Protein AF-A0AAT9LFN8-F1 (afdb_monomer_lite)

pLDDT: mean 89.81, std 8.01, range [64.81, 98.12]

Radius of gyration: 14.8 Å; chains: 1; bounding box: 34×33×37 Å

Sequence (156 aa):
MIEPDPRFRADFDRLVADEGLDDVAGFRRPIESVDEVPLYSRLGQVLFLGRLANRERAAQLITAGAWQLGRLRTGLADLGPDFRCLLVLLDGERLDEDGLVTPAIWYTHRWRELSPRLRLGPARSDLARFAAEVLGPDALVEEAVTDGIGRVYIDV

Secondary structure (DSSP, 8-state):
-----GGGHHHHHHHHHHTTTT-HHHHTS--SS-EEEES-SSGGGGGGGTTS-HHHHHHHHHHHHHHHHHHHHHHTTTS-TT-EEEEEEESGGGTTTTPPPEEEEEEES-HHHHGGG---B---SHHHHHHHHHH-TT-EEEEEEETTEEEEEEE-

Foldseek 3Di:
DQAADPVCRVLLVVLCVVQVLVVLVVLPDADPWKDKRWSHDDPVSLCVCVVDDLLVSQLNRLSSLVVSLVVSCVSCVPLPDQKDWWWKWWQCLPSPPSTHITIIIMIHSRCVVCVVVFDFDQDDDPSSVSSCVSVDVPKTWTWDQDPNTIMITIDD

Structure (mmCIF, N/CA/C/O backbone):
data_AF-A0AAT9LFN8-F1
#
_entry.id   AF-A0AAT9LFN8-F1
#
loop_
_atom_site.group_PDB
_atom_site.id
_atom_site.type_symbol
_atom_site.label_atom_id
_atom_site.label_alt_id
_atom_site.label_comp_id
_atom_site.label_asym_id
_atom_site.label_entity_id
_atom_site.label_seq_id
_atom_site.pdbx_PDB_ins_code
_atom_site.Cartn_x
_atom_site.Cartn_y
_atom_site.Cartn_z
_atom_site.occupancy
_atom_site.B_iso_or_equiv
_atom_site.auth_seq_id
_atom_site.auth_comp_id
_atom_site.auth_asym_id
_atom_site.auth_atom_id
_atom_site.pdbx_PDB_model_num
ATOM 1 N N . MET A 1 1 ? 11.691 -2.400 8.523 1.00 68.50 1 MET A N 1
ATOM 2 C CA . MET A 1 1 ? 10.523 -2.787 7.708 1.00 68.50 1 MET A CA 1
ATOM 3 C C . MET A 1 1 ? 9.347 -2.884 8.656 1.00 68.50 1 MET A C 1
ATOM 5 O O . MET A 1 1 ? 9.491 -3.533 9.683 1.00 68.50 1 MET A O 1
ATOM 9 N N . ILE A 1 2 ? 8.260 -2.167 8.381 1.00 82.94 2 ILE A N 1
ATOM 10 C CA . ILE A 1 2 ? 7.043 -2.243 9.195 1.00 82.94 2 ILE A CA 1
ATOM 11 C C . ILE A 1 2 ? 6.321 -3.533 8.809 1.00 82.94 2 ILE A C 1
ATOM 13 O O . ILE A 1 2 ? 6.243 -3.854 7.624 1.00 82.94 2 ILE A O 1
ATOM 17 N N . GLU A 1 3 ? 5.844 -4.285 9.797 1.00 90.25 3 GLU A N 1
ATOM 18 C CA . GLU A 1 3 ? 5.102 -5.527 9.584 1.00 90.25 3 GLU A CA 1
ATOM 19 C C . GLU A 1 3 ? 3.684 -5.415 10.155 1.00 90.25 3 GLU A C 1
ATOM 21 O O . GLU A 1 3 ? 3.492 -4.721 11.159 1.00 90.25 3 GLU A O 1
ATOM 26 N N . PRO A 1 4 ? 2.694 -6.106 9.556 1.00 91.50 4 PRO A N 1
ATOM 27 C CA . PRO A 1 4 ? 1.357 -6.215 10.130 1.00 91.50 4 PRO A CA 1
ATOM 28 C C . PRO A 1 4 ? 1.386 -6.844 11.518 1.00 91.50 4 PRO A C 1
ATOM 30 O O . PRO A 1 4 ? 2.277 -7.639 11.832 1.00 91.50 4 PRO A O 1
ATOM 33 N N . ASP A 1 5 ? 0.363 -6.556 12.322 1.00 95.19 5 ASP A N 1
ATOM 34 C CA . ASP A 1 5 ? 0.187 -7.236 13.600 1.00 95.19 5 ASP A CA 1
ATOM 35 C C . ASP A 1 5 ? 0.157 -8.766 13.386 1.00 95.19 5 ASP A C 1
ATOM 37 O O . ASP A 1 5 ? -0.627 -9.254 12.558 1.00 95.19 5 ASP A O 1
ATOM 41 N N . PRO A 1 6 ? 0.969 -9.549 14.127 1.00 96.44 6 PRO A N 1
ATOM 42 C CA . PRO A 1 6 ? 1.034 -11.000 13.974 1.00 96.44 6 PRO A CA 1
ATOM 43 C C . PRO A 1 6 ? -0.324 -11.704 14.067 1.00 96.44 6 PRO A C 1
ATOM 45 O O . PRO A 1 6 ? -0.509 -12.750 13.447 1.00 96.44 6 PRO A O 1
ATOM 48 N N . ARG A 1 7 ? -1.290 -11.125 14.796 1.00 97.12 7 ARG A N 1
ATOM 49 C CA . ARG A 1 7 ? -2.660 -11.650 14.927 1.00 97.12 7 ARG A CA 1
ATOM 50 C C . ARG A 1 7 ? -3.398 -11.745 13.593 1.00 97.12 7 ARG A C 1
ATOM 52 O O . ARG A 1 7 ? -4.272 -12.594 13.463 1.00 97.12 7 ARG A O 1
ATOM 59 N N . PHE A 1 8 ? -3.058 -10.890 12.631 1.00 97.31 8 PHE A N 1
ATOM 60 C CA . PHE A 1 8 ? -3.737 -10.782 11.336 1.00 97.31 8 PHE A CA 1
ATOM 61 C C . PHE A 1 8 ? -2.875 -11.250 10.163 1.00 97.31 8 PHE A C 1
ATOM 63 O O . PHE A 1 8 ? -3.322 -11.229 9.018 1.00 97.31 8 PHE A O 1
ATOM 70 N N . ARG A 1 9 ? -1.633 -11.675 10.420 1.00 95.81 9 ARG A N 1
ATOM 71 C CA . ARG A 1 9 ? -0.651 -11.988 9.375 1.00 95.81 9 ARG A CA 1
ATOM 72 C C . ARG A 1 9 ? -1.162 -13.015 8.364 1.00 95.81 9 ARG A C 1
ATOM 74 O O . ARG A 1 9 ? -1.060 -12.778 7.169 1.00 95.81 9 ARG A O 1
ATOM 81 N N . ALA A 1 10 ? -1.761 -14.105 8.838 1.00 97.25 10 ALA A N 1
ATOM 82 C CA . ALA A 1 10 ? -2.288 -15.155 7.966 1.00 97.25 10 ALA A CA 1
ATOM 83 C C . ALA A 1 10 ? -3.457 -14.678 7.085 1.00 97.25 10 ALA A C 1
ATOM 85 O O . ALA A 1 10 ? -3.623 -15.159 5.966 1.00 97.25 10 ALA A O 1
ATOM 86 N N . ASP A 1 11 ? -4.273 -13.744 7.578 1.00 98.12 11 ASP A N 1
ATOM 87 C CA . ASP A 1 11 ? -5.357 -13.155 6.795 1.00 98.12 11 ASP A CA 1
ATOM 88 C C . ASP A 1 11 ? -4.816 -12.172 5.750 1.00 98.12 11 ASP A C 1
ATOM 90 O O . ASP A 1 11 ? -5.269 -12.194 4.609 1.00 98.12 11 ASP A O 1
ATOM 94 N N . PHE A 1 12 ? -3.790 -11.384 6.088 1.00 97.75 12 PHE A N 1
ATOM 95 C CA . PHE A 1 12 ? -3.097 -10.527 5.122 1.00 97.75 12 PHE A CA 1
ATOM 96 C C . PHE A 1 12 ? -2.353 -11.316 4.044 1.00 97.75 12 PHE A C 1
ATOM 98 O O . PHE A 1 12 ? -2.422 -10.947 2.876 1.00 97.75 12 PHE A O 1
ATOM 105 N N . ASP A 1 13 ? -1.687 -12.414 4.400 1.00 97.06 13 ASP A N 1
ATOM 106 C CA . ASP A 1 13 ? -1.045 -13.286 3.413 1.00 97.06 13 ASP A CA 1
ATOM 107 C C . ASP A 1 13 ? -2.083 -13.872 2.437 1.00 97.06 13 ASP A C 1
ATOM 109 O O . ASP A 1 13 ? -1.813 -13.982 1.242 1.00 97.06 13 ASP A O 1
ATOM 113 N N . ARG A 1 14 ? -3.300 -14.172 2.916 1.00 97.38 14 ARG A N 1
ATOM 114 C CA . ARG A 1 14 ? -4.416 -14.596 2.058 1.00 97.38 14 ARG A CA 1
ATOM 115 C C . ARG A 1 14 ? -4.891 -13.479 1.132 1.00 97.38 14 ARG A C 1
ATOM 117 O O . ARG A 1 14 ? -5.070 -13.739 -0.048 1.00 97.38 14 ARG A O 1
ATOM 124 N N . LEU A 1 15 ? -5.052 -12.254 1.642 1.00 96.06 15 LEU A N 1
ATOM 125 C CA . LEU A 1 15 ? -5.406 -11.086 0.821 1.00 96.06 15 LEU A CA 1
ATOM 126 C C . LEU A 1 15 ? -4.414 -10.881 -0.324 1.00 96.06 15 LEU A C 1
ATOM 128 O O . LEU A 1 15 ? -4.810 -10.718 -1.473 1.00 96.06 15 LEU A O 1
ATOM 132 N N . VAL A 1 16 ? -3.121 -10.931 0.004 1.00 96.94 16 VAL A N 1
ATOM 133 C CA . VAL A 1 16 ? -2.038 -10.773 -0.966 1.00 96.94 16 VAL A CA 1
ATOM 134 C C . VAL A 1 16 ? -2.127 -11.836 -2.063 1.00 96.94 16 VAL A C 1
ATOM 136 O O . VAL A 1 16 ? -2.018 -11.487 -3.234 1.00 96.94 16 VAL A O 1
ATOM 139 N N . ALA A 1 17 ? -2.358 -13.098 -1.701 1.00 97.19 17 ALA A N 1
ATOM 140 C CA . ALA A 1 17 ? -2.501 -14.180 -2.672 1.00 97.19 17 ALA A CA 1
ATOM 141 C C . ALA A 1 17 ? -3.781 -14.052 -3.521 1.00 97.19 17 ALA A C 1
ATOM 143 O O . ALA A 1 17 ? -3.741 -14.246 -4.735 1.00 97.19 17 ALA A O 1
ATOM 144 N N . ASP A 1 18 ? -4.914 -13.702 -2.902 1.00 96.94 18 ASP A N 1
ATOM 145 C CA . ASP A 1 18 ? -6.213 -13.588 -3.577 1.00 96.94 18 ASP A CA 1
ATOM 146 C C . ASP A 1 18 ? -6.224 -12.474 -4.640 1.00 96.94 18 ASP A C 1
ATOM 148 O O . ASP A 1 18 ? -6.841 -12.636 -5.693 1.00 96.94 18 ASP A O 1
ATOM 152 N N . GLU A 1 19 ? -5.534 -11.359 -4.380 1.00 96.88 19 GLU A N 1
ATOM 153 C CA . GLU A 1 19 ? -5.415 -10.222 -5.307 1.00 96.88 19 GLU A CA 1
ATOM 154 C C . GLU A 1 19 ? -4.175 -10.323 -6.223 1.00 96.88 19 GLU A C 1
ATOM 156 O O . GLU A 1 19 ? -3.905 -9.419 -7.012 1.00 96.88 19 GLU A O 1
ATOM 161 N N . GLY A 1 20 ? -3.401 -11.415 -6.140 1.00 96.44 20 GLY A N 1
ATOM 162 C CA . GLY A 1 20 ? -2.209 -11.638 -6.968 1.00 96.44 20 GLY A CA 1
ATOM 163 C C . GLY A 1 20 ? -1.042 -10.693 -6.662 1.00 96.44 20 GLY A C 1
ATOM 164 O O . GLY A 1 20 ? -0.138 -10.522 -7.481 1.00 96.44 20 GLY A O 1
ATOM 165 N N . LEU A 1 21 ? -1.030 -10.079 -5.479 1.00 96.56 21 LEU A N 1
ATOM 166 C CA . LEU A 1 21 ? 0.031 -9.176 -5.040 1.00 96.56 21 LEU A CA 1
ATOM 167 C C . LEU A 1 21 ? 1.355 -9.901 -4.759 1.00 96.56 21 LEU A C 1
ATOM 169 O O . LEU A 1 21 ? 2.386 -9.238 -4.655 1.00 96.56 21 LEU A O 1
ATOM 173 N N . ASP A 1 22 ? 1.360 -11.228 -4.625 1.00 96.62 22 ASP A N 1
ATOM 174 C CA . ASP A 1 22 ? 2.562 -12.068 -4.538 1.00 96.62 22 ASP A CA 1
ATOM 175 C C . ASP A 1 22 ? 3.060 -12.600 -5.895 1.00 96.62 22 ASP A C 1
ATOM 177 O O . ASP A 1 22 ? 4.158 -13.168 -5.949 1.00 96.62 22 ASP A O 1
ATOM 181 N N . ASP A 1 23 ? 2.338 -12.369 -6.999 1.00 96.50 23 ASP A N 1
ATOM 182 C CA . ASP A 1 23 ? 2.767 -12.761 -8.347 1.00 96.50 23 ASP A CA 1
ATOM 183 C C . ASP A 1 23 ? 3.817 -11.789 -8.910 1.00 96.50 23 ASP A C 1
ATOM 185 O O . ASP A 1 23 ? 3.567 -10.986 -9.811 1.00 96.50 23 ASP A O 1
ATOM 189 N N . VAL A 1 24 ? 5.050 -11.896 -8.409 1.00 96.44 24 VAL A N 1
ATOM 190 C CA . VAL A 1 24 ? 6.205 -11.116 -8.890 1.00 96.44 24 VAL A CA 1
ATOM 191 C C . VAL A 1 24 ? 6.378 -11.233 -10.413 1.00 96.44 24 VAL A C 1
ATOM 193 O O . VAL A 1 24 ? 6.789 -10.271 -11.061 1.00 96.44 24 VAL A O 1
ATOM 196 N N . ALA A 1 25 ? 6.067 -12.388 -11.013 1.00 95.81 25 ALA A N 1
ATOM 197 C CA . ALA A 1 25 ? 6.170 -12.572 -12.459 1.00 95.81 25 ALA A CA 1
ATOM 198 C C . ALA A 1 25 ? 5.102 -11.769 -13.220 1.00 95.81 25 ALA A C 1
ATOM 200 O O . ALA A 1 25 ? 5.385 -11.268 -14.310 1.00 95.81 25 ALA A O 1
ATOM 201 N N . GLY A 1 26 ? 3.914 -11.606 -12.639 1.00 95.06 26 GLY A N 1
ATOM 202 C CA . GLY A 1 26 ? 2.862 -10.710 -13.110 1.00 95.06 26 GLY A CA 1
ATOM 203 C C . GLY A 1 26 ? 3.337 -9.260 -13.210 1.00 95.06 26 GLY A C 1
ATOM 204 O O . GLY A 1 26 ? 3.276 -8.678 -14.292 1.00 95.06 26 GLY A O 1
ATOM 205 N N . PHE A 1 27 ? 3.933 -8.717 -12.143 1.00 95.50 27 PHE A N 1
ATOM 206 C CA . PHE A 1 27 ? 4.446 -7.334 -12.110 1.00 95.50 27 PHE A CA 1
ATOM 207 C C . PHE A 1 27 ? 5.573 -7.056 -13.118 1.00 95.50 27 PHE A C 1
ATOM 209 O O . PHE A 1 27 ? 5.785 -5.912 -13.526 1.00 95.50 27 PHE A O 1
ATOM 216 N N . ARG A 1 28 ? 6.299 -8.094 -13.554 1.00 95.06 28 ARG A N 1
ATOM 217 C CA . ARG A 1 28 ? 7.339 -7.980 -14.592 1.00 95.06 28 ARG A CA 1
ATOM 218 C C . ARG A 1 28 ? 6.771 -7.806 -15.996 1.00 95.06 28 ARG A C 1
ATOM 220 O O . ARG A 1 28 ? 7.512 -7.403 -16.891 1.00 95.06 28 ARG A O 1
ATOM 227 N N . ARG A 1 29 ? 5.499 -8.143 -16.221 1.00 93.44 29 ARG A N 1
ATOM 228 C CA . ARG A 1 29 ? 4.893 -8.016 -17.548 1.00 93.44 29 ARG A CA 1
ATOM 229 C C . ARG A 1 29 ? 4.772 -6.532 -17.910 1.00 93.44 29 ARG A C 1
ATOM 231 O O . ARG A 1 29 ? 4.355 -5.741 -17.063 1.00 93.44 29 ARG A O 1
ATOM 238 N N . PRO A 1 30 ? 5.120 -6.144 -19.149 1.00 85.94 30 PRO A N 1
ATOM 239 C CA . PRO A 1 30 ? 4.923 -4.777 -19.602 1.00 85.94 30 PRO A CA 1
ATOM 240 C C . PRO A 1 30 ? 3.448 -4.379 -19.507 1.00 85.94 30 PRO A C 1
ATOM 242 O O . PRO A 1 30 ? 2.573 -5.141 -19.917 1.00 85.94 30 PRO A O 1
ATOM 245 N N . ILE A 1 31 ? 3.197 -3.169 -19.016 1.00 92.31 31 ILE A N 1
ATOM 246 C CA . ILE A 1 31 ? 1.885 -2.512 -19.030 1.00 92.31 31 ILE A CA 1
ATOM 247 C C . ILE A 1 31 ? 1.975 -1.218 -19.846 1.00 92.31 31 ILE A C 1
ATOM 249 O O . ILE A 1 31 ? 3.053 -0.636 -19.977 1.00 92.31 31 ILE A O 1
ATOM 253 N N . GLU A 1 32 ? 0.855 -0.767 -20.414 1.00 85.00 32 GLU A N 1
ATOM 254 C CA . GLU A 1 32 ? 0.840 0.381 -21.337 1.00 85.00 32 GLU A CA 1
ATOM 255 C C . GLU A 1 32 ? 1.173 1.716 -20.649 1.00 85.00 32 GLU A C 1
ATOM 257 O O . GLU A 1 32 ? 1.830 2.592 -21.231 1.00 85.00 32 GLU A O 1
ATOM 262 N N . SER A 1 33 ? 0.733 1.874 -19.401 1.00 85.81 33 SER A N 1
ATOM 263 C CA . SER A 1 33 ? 0.915 3.102 -18.631 1.00 85.81 33 SER A CA 1
ATOM 264 C C . SER A 1 33 ? 1.170 2.809 -17.152 1.00 85.81 33 SER A C 1
ATOM 266 O O . SER A 1 33 ? 2.321 2.775 -16.708 1.00 85.81 33 SER A O 1
ATOM 268 N N . VAL A 1 34 ? 0.097 2.622 -16.398 1.00 91.19 34 VAL A N 1
ATOM 269 C CA . VAL A 1 34 ? 0.062 2.468 -14.949 1.00 91.19 34 VAL A CA 1
ATOM 270 C C . VAL A 1 34 ? -0.982 1.418 -14.617 1.00 91.19 34 VAL A C 1
ATOM 272 O O . VAL A 1 34 ? -1.969 1.286 -15.341 1.00 91.19 34 VAL A O 1
ATOM 275 N N . ASP A 1 35 ? -0.757 0.690 -13.537 1.00 94.19 35 ASP A N 1
ATOM 276 C CA . ASP A 1 35 ? -1.738 -0.246 -13.007 1.00 94.19 35 ASP A CA 1
ATOM 277 C C . ASP A 1 35 ? -1.772 -0.149 -11.479 1.00 94.19 35 ASP A C 1
ATOM 279 O O . ASP A 1 35 ? -0.813 0.311 -10.847 1.00 94.19 35 ASP A O 1
ATOM 283 N N . GLU A 1 36 ? -2.908 -0.528 -10.906 1.00 94.19 36 GLU A N 1
ATOM 284 C CA . GLU A 1 36 ? -3.249 -0.400 -9.493 1.00 94.19 36 GLU A CA 1
ATOM 285 C C . GLU A 1 36 ? -3.874 -1.704 -9.017 1.00 94.19 36 GLU A C 1
ATOM 287 O O . GLU A 1 36 ? -5.028 -2.004 -9.313 1.00 94.19 36 GLU A O 1
ATOM 292 N N . VAL A 1 37 ? -3.112 -2.471 -8.242 1.00 96.06 37 VAL A N 1
ATOM 293 C CA . VAL A 1 37 ? -3.588 -3.741 -7.692 1.00 96.06 37 VAL A CA 1
ATOM 294 C C . VAL A 1 37 ? -3.998 -3.516 -6.235 1.00 96.06 37 VAL A C 1
ATOM 296 O O . VAL A 1 37 ? -3.120 -3.284 -5.395 1.00 96.06 37 VAL A O 1
ATOM 299 N N . PRO A 1 38 ? -5.302 -3.508 -5.903 1.00 96.25 38 PRO A N 1
ATOM 300 C CA . PRO A 1 38 ? -5.755 -3.256 -4.541 1.00 96.25 38 PRO A CA 1
ATOM 301 C C . PRO A 1 38 ? -5.369 -4.4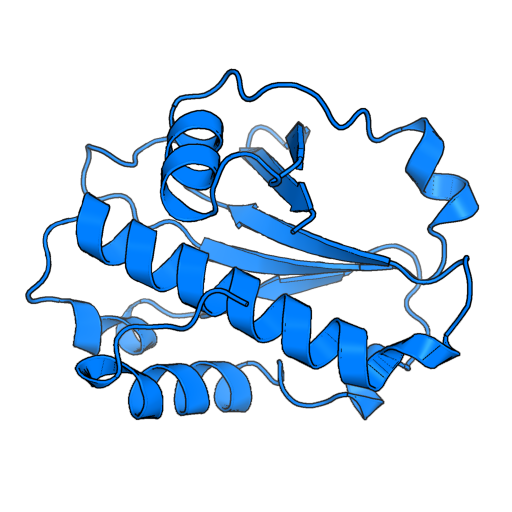02 -3.601 1.00 96.25 38 PRO A C 1
ATOM 303 O O . PRO A 1 38 ? -5.293 -5.557 -4.000 1.00 96.25 38 PRO A O 1
ATOM 306 N N . LEU A 1 39 ? -5.160 -4.090 -2.319 1.00 96.69 39 LEU A N 1
ATOM 307 C CA . LEU A 1 39 ? -4.941 -5.093 -1.270 1.00 96.69 39 LEU A CA 1
ATOM 308 C C . LEU A 1 39 ? -6.186 -5.956 -1.029 1.00 96.69 39 LEU A C 1
ATOM 310 O O . LEU A 1 39 ? -6.083 -7.075 -0.536 1.00 96.69 39 LEU A O 1
ATOM 314 N N . TYR A 1 40 ? -7.362 -5.416 -1.336 1.00 95.94 40 TYR A N 1
ATOM 315 C CA . TYR A 1 40 ? -8.628 -6.129 -1.322 1.00 95.94 40 TYR A CA 1
ATOM 316 C C . TYR A 1 40 ? -9.596 -5.467 -2.305 1.00 95.94 40 TYR A C 1
ATOM 318 O O . TYR A 1 40 ? -9.643 -4.243 -2.412 1.00 95.94 40 TYR A O 1
ATOM 326 N N . SER A 1 41 ? -10.411 -6.268 -2.985 1.00 94.06 41 SER A N 1
ATOM 327 C CA . SER A 1 41 ? -11.428 -5.790 -3.933 1.00 94.06 41 SER A CA 1
ATOM 328 C C . SER A 1 41 ? -12.859 -5.878 -3.384 1.00 94.06 41 SER A C 1
ATOM 330 O O . SER A 1 41 ? -13.804 -5.349 -3.972 1.00 94.06 41 SER A O 1
ATOM 332 N N . ARG A 1 42 ? -13.055 -6.562 -2.249 1.00 93.88 42 ARG A N 1
ATOM 333 C CA . ARG A 1 42 ? -14.366 -6.846 -1.649 1.00 93.88 42 ARG A CA 1
ATOM 334 C C . ARG A 1 42 ? -14.332 -6.618 -0.145 1.00 93.88 42 ARG A C 1
ATOM 336 O O . ARG A 1 42 ? -13.479 -7.151 0.557 1.00 93.88 42 ARG A O 1
ATOM 343 N N . LEU A 1 43 ? -15.365 -5.958 0.382 1.00 90.25 43 LEU A N 1
ATOM 344 C CA . LEU A 1 43 ? -15.528 -5.727 1.827 1.00 90.25 43 LEU A CA 1
ATOM 345 C C . LEU A 1 43 ? -15.457 -7.018 2.661 1.00 90.25 43 LEU A C 1
ATOM 347 O O . LEU A 1 43 ? -14.924 -7.016 3.767 1.00 90.25 43 LEU A O 1
ATOM 351 N N . GLY A 1 44 ? -15.958 -8.134 2.118 1.00 94.19 44 GLY A N 1
ATOM 352 C CA . GLY A 1 44 ? -15.922 -9.444 2.771 1.00 94.19 44 GLY A CA 1
ATOM 353 C C . GLY A 1 44 ? -14.510 -9.928 3.118 1.00 94.19 44 GLY A C 1
ATOM 354 O O . GLY A 1 44 ? -14.334 -10.642 4.102 1.00 94.19 44 GLY A O 1
ATOM 355 N N . GLN A 1 45 ? -13.506 -9.511 2.344 1.00 96.12 45 GLN A N 1
ATOM 356 C CA . GLN A 1 45 ? -12.125 -9.948 2.518 1.00 96.12 45 GLN A CA 1
ATOM 357 C C . GLN A 1 45 ? -11.461 -9.317 3.751 1.00 96.12 45 GLN A C 1
ATOM 359 O O . GLN A 1 45 ? -10.586 -9.934 4.344 1.00 96.12 45 GLN A O 1
ATOM 364 N N . VAL A 1 46 ? -11.916 -8.139 4.197 1.00 95.44 46 VAL A N 1
ATOM 365 C CA . VAL A 1 46 ? -11.346 -7.410 5.349 1.00 95.44 46 VAL A CA 1
ATOM 366 C C . VAL A 1 46 ? -12.166 -7.553 6.637 1.00 95.44 46 VAL A C 1
ATOM 368 O O . VAL A 1 46 ? -11.885 -6.897 7.641 1.00 95.44 46 VAL A O 1
ATOM 371 N N . LEU A 1 47 ? -13.169 -8.439 6.658 1.00 95.19 47 LEU A N 1
ATOM 372 C CA . LEU A 1 47 ? -14.037 -8.642 7.827 1.00 95.19 47 LEU A CA 1
ATOM 373 C C . LEU A 1 47 ? -13.299 -9.165 9.066 1.00 95.19 47 LEU A C 1
ATOM 375 O O . LEU A 1 47 ? -13.772 -8.955 10.183 1.00 95.19 47 LEU A O 1
ATOM 379 N N . PHE A 1 48 ? -12.135 -9.799 8.902 1.00 96.44 48 PHE A N 1
ATOM 380 C CA . PHE A 1 48 ? -11.305 -10.245 10.028 1.00 96.44 48 PHE A CA 1
ATOM 381 C C . PHE A 1 48 ? -10.821 -9.075 10.906 1.00 96.44 48 PHE A C 1
ATOM 383 O O . PHE A 1 48 ? -10.579 -9.257 12.098 1.00 96.44 48 PHE A O 1
ATOM 390 N N . LEU A 1 49 ? -10.773 -7.855 10.356 1.00 96.06 49 LEU A N 1
ATOM 391 C CA . LEU A 1 49 ? -10.477 -6.627 11.095 1.00 96.06 49 LEU A CA 1
ATOM 392 C C . LEU A 1 49 ? -11.708 -6.038 11.806 1.00 96.06 49 LEU A C 1
ATOM 394 O O . LEU A 1 49 ? -11.589 -5.029 12.493 1.00 96.06 49 LEU A O 1
ATOM 398 N N . GLY A 1 50 ? -12.895 -6.637 11.671 1.00 9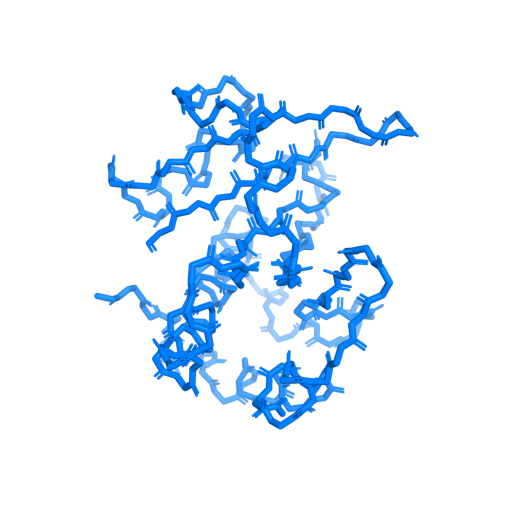3.81 50 GLY A N 1
ATOM 399 C CA . GLY A 1 50 ? -14.178 -6.044 12.075 1.00 93.81 50 GLY A CA 1
ATOM 400 C C . GLY A 1 50 ? -14.359 -5.763 13.572 1.00 93.81 50 GLY A C 1
ATOM 401 O O . GLY A 1 50 ? -15.339 -5.134 13.952 1.00 93.81 50 GLY A O 1
ATOM 402 N N . ARG A 1 51 ? -13.436 -6.217 14.429 1.00 94.25 51 ARG A N 1
ATOM 403 C CA . ARG A 1 51 ? -13.428 -5.908 15.872 1.00 94.25 51 ARG A CA 1
ATOM 404 C C . ARG A 1 51 ? -12.597 -4.677 16.237 1.00 94.25 51 ARG A C 1
ATOM 406 O O . ARG A 1 51 ? -12.631 -4.268 17.393 1.00 94.25 51 ARG A O 1
ATOM 413 N N . LEU A 1 52 ? -11.826 -4.138 15.298 1.00 94.25 52 LEU A N 1
ATOM 414 C CA . LEU A 1 52 ? -10.972 -2.973 15.511 1.00 94.25 52 LEU A CA 1
ATOM 415 C C . LEU A 1 52 ? -11.736 -1.676 15.223 1.00 94.25 52 LEU A C 1
ATOM 417 O O . LEU A 1 52 ? -12.618 -1.645 14.358 1.00 94.25 52 LEU A O 1
ATOM 421 N N . ALA A 1 53 ? -11.349 -0.586 15.888 1.00 92.06 53 ALA A N 1
ATOM 422 C CA . ALA A 1 53 ? -11.844 0.744 15.543 1.00 92.06 53 ALA A CA 1
ATOM 423 C C . ALA A 1 53 ? -11.379 1.161 14.134 1.00 92.06 53 ALA A C 1
ATOM 425 O O . ALA A 1 53 ? -10.369 0.671 13.633 1.00 92.06 53 ALA A O 1
ATOM 426 N N . ASN A 1 54 ? -12.078 2.099 13.485 1.00 89.94 54 ASN A N 1
ATOM 427 C CA . ASN A 1 54 ? -11.800 2.515 12.095 1.00 89.94 54 ASN A CA 1
ATOM 428 C C . ASN A 1 54 ? -10.340 2.896 11.856 1.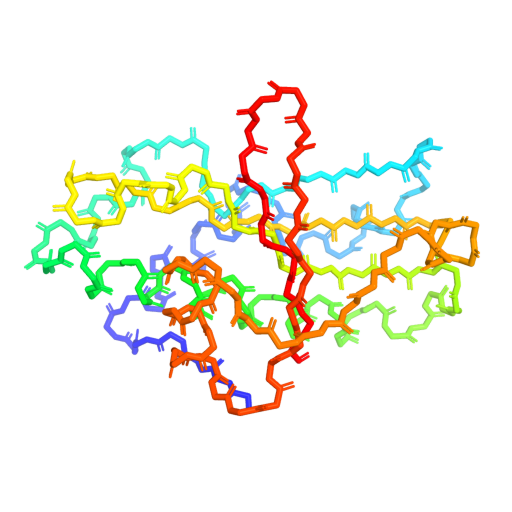00 89.94 54 ASN A C 1
ATOM 430 O O . ASN A 1 54 ? -9.713 2.384 10.931 1.00 89.94 54 ASN A O 1
ATOM 434 N N . ARG A 1 55 ? -9.775 3.729 12.736 1.00 91.69 55 ARG A N 1
ATOM 435 C CA . ARG A 1 55 ? -8.370 4.141 12.643 1.00 91.69 55 ARG A CA 1
ATOM 436 C C . ARG A 1 55 ? -7.419 2.959 12.810 1.00 91.69 55 ARG A C 1
ATOM 438 O O . ARG A 1 55 ? -6.448 2.855 12.075 1.00 91.69 55 ARG A O 1
ATOM 445 N N . GLU A 1 56 ? -7.711 2.028 13.714 1.00 93.69 56 GLU A N 1
ATOM 446 C CA . GLU A 1 56 ? -6.902 0.815 13.878 1.00 93.69 56 GLU A CA 1
ATOM 447 C C . GLU A 1 56 ? -6.992 -0.093 12.642 1.00 93.69 56 GLU A C 1
ATOM 449 O O . GLU A 1 56 ? -5.968 -0.595 12.183 1.00 93.69 56 GLU A O 1
ATOM 454 N N . ARG A 1 57 ? -8.187 -0.259 12.054 1.00 94.00 57 ARG A N 1
ATOM 455 C CA . ARG A 1 57 ? -8.380 -0.992 10.789 1.00 94.00 57 ARG A CA 1
ATOM 456 C C . ARG A 1 57 ? -7.564 -0.369 9.665 1.00 94.00 57 ARG A C 1
ATOM 458 O O . ARG A 1 57 ? -6.825 -1.075 8.984 1.00 94.00 57 ARG A O 1
ATOM 465 N N . ALA A 1 58 ? -7.671 0.947 9.500 1.00 94.00 58 ALA A N 1
ATOM 466 C CA . ALA A 1 58 ? -6.941 1.685 8.483 1.00 94.00 58 ALA A CA 1
ATOM 467 C C . ALA A 1 58 ? -5.424 1.584 8.685 1.00 94.00 58 ALA A C 1
ATOM 469 O O . ALA A 1 58 ? -4.708 1.328 7.722 1.00 94.00 58 ALA A O 1
ATOM 470 N N . ALA A 1 59 ? -4.938 1.688 9.927 1.00 94.81 59 ALA A N 1
ATOM 471 C CA . ALA A 1 59 ? -3.526 1.484 10.240 1.00 94.81 59 ALA A CA 1
ATOM 472 C C . ALA A 1 59 ? -3.054 0.085 9.822 1.00 94.81 59 ALA A C 1
ATOM 474 O O . ALA A 1 59 ? -2.056 -0.030 9.120 1.00 94.81 59 ALA A O 1
ATOM 475 N N . GLN A 1 60 ? -3.799 -0.972 10.171 1.00 96.38 60 GLN A N 1
ATOM 476 C CA . GLN A 1 60 ? -3.443 -2.342 9.781 1.00 96.38 60 GLN A CA 1
ATOM 477 C C . GLN A 1 60 ? -3.419 -2.530 8.256 1.00 96.38 60 GLN A C 1
ATOM 479 O O . GLN A 1 60 ? -2.501 -3.161 7.735 1.00 96.38 60 GLN A O 1
ATOM 484 N N . LEU A 1 61 ? -4.382 -1.951 7.531 1.00 96.31 61 LEU A N 1
ATOM 485 C CA . LEU A 1 61 ? -4.433 -2.001 6.065 1.00 96.31 61 LEU A CA 1
ATOM 486 C C . LEU A 1 61 ? -3.249 -1.257 5.424 1.00 96.31 61 LEU A C 1
ATOM 488 O O . LEU A 1 61 ? -2.578 -1.810 4.553 1.00 96.31 61 LEU A O 1
ATOM 492 N N . ILE A 1 62 ? -2.951 -0.036 5.879 1.00 95.81 62 ILE A N 1
ATOM 493 C CA . ILE A 1 62 ? -1.812 0.765 5.400 1.00 95.81 62 ILE A CA 1
ATOM 494 C C . ILE A 1 62 ? -0.494 0.033 5.673 1.00 95.81 62 ILE A C 1
ATOM 496 O O . ILE A 1 62 ? 0.337 -0.104 4.774 1.00 95.81 62 ILE A O 1
ATOM 500 N N . THR A 1 63 ? -0.319 -0.494 6.887 1.00 96.62 63 THR A N 1
ATOM 501 C CA . THR A 1 63 ? 0.855 -1.283 7.264 1.00 96.62 63 THR A CA 1
ATOM 502 C C . THR A 1 63 ? 1.018 -2.519 6.381 1.00 96.62 63 THR A C 1
ATOM 504 O O . THR A 1 63 ? 2.125 -2.785 5.915 1.00 96.62 63 THR A O 1
ATOM 507 N N . ALA A 1 64 ? -0.057 -3.261 6.108 1.00 96.88 64 ALA A N 1
ATOM 508 C CA . ALA A 1 64 ? -0.006 -4.429 5.233 1.00 96.88 64 ALA A CA 1
ATOM 509 C C . ALA A 1 64 ? 0.350 -4.070 3.786 1.00 96.88 64 ALA A C 1
ATOM 511 O O . ALA A 1 64 ? 1.194 -4.740 3.188 1.00 96.88 64 ALA A O 1
ATOM 512 N N . GLY A 1 65 ? -0.211 -2.983 3.250 1.00 96.75 65 GLY A N 1
ATOM 513 C CA . GLY A 1 65 ? 0.151 -2.471 1.928 1.00 96.75 65 GLY A CA 1
ATOM 514 C C . GLY A 1 65 ? 1.629 -2.076 1.836 1.00 96.75 65 GLY A C 1
ATOM 515 O O . GLY A 1 65 ? 2.323 -2.489 0.908 1.00 96.75 65 GLY A O 1
ATOM 516 N N . ALA A 1 66 ? 2.144 -1.342 2.826 1.00 96.38 66 ALA A N 1
ATOM 517 C CA . ALA A 1 66 ? 3.553 -0.945 2.883 1.00 96.38 66 ALA A CA 1
ATOM 518 C C . ALA A 1 66 ? 4.498 -2.147 3.035 1.00 96.38 66 ALA A C 1
ATOM 520 O O . ALA A 1 66 ? 5.537 -2.226 2.376 1.00 96.38 66 ALA A O 1
ATOM 521 N N . TRP A 1 67 ? 4.121 -3.114 3.871 1.00 95.94 67 TRP A N 1
ATOM 522 C CA . TRP A 1 67 ? 4.865 -4.355 4.036 1.00 95.94 67 TRP A CA 1
ATOM 523 C C . TRP A 1 67 ? 4.949 -5.145 2.721 1.00 95.94 67 TRP A C 1
ATOM 525 O O . TRP A 1 67 ? 6.037 -5.570 2.318 1.00 95.94 67 TRP A O 1
ATOM 535 N N . GLN A 1 68 ? 3.830 -5.274 2.000 1.00 96.56 68 GLN A N 1
ATOM 536 C CA . GLN A 1 68 ? 3.802 -5.955 0.706 1.00 96.56 68 GLN A CA 1
ATOM 537 C C . GLN A 1 68 ? 4.579 -5.197 -0.375 1.00 96.56 68 GLN A C 1
ATOM 539 O O . GLN A 1 68 ? 5.305 -5.819 -1.154 1.00 96.56 68 GLN A O 1
ATOM 544 N N . LEU A 1 69 ? 4.510 -3.864 -0.390 1.00 96.06 69 LEU A N 1
ATOM 545 C CA . LEU A 1 69 ? 5.337 -3.037 -1.268 1.00 96.06 69 LEU A CA 1
ATOM 546 C C . LEU A 1 69 ? 6.833 -3.326 -1.062 1.00 96.06 69 LEU A C 1
ATOM 548 O O . LEU A 1 69 ? 7.565 -3.498 -2.037 1.00 96.06 69 LEU A O 1
ATOM 552 N N . GLY A 1 70 ? 7.287 -3.440 0.191 1.00 94.56 70 GLY A N 1
ATOM 553 C CA . GLY A 1 70 ? 8.671 -3.804 0.512 1.00 94.56 70 GLY A CA 1
ATOM 554 C C . GLY A 1 70 ? 9.078 -5.180 -0.035 1.00 94.56 70 GLY A C 1
ATOM 555 O O . GLY A 1 70 ? 10.175 -5.338 -0.585 1.00 94.56 70 GLY A O 1
ATOM 556 N N . ARG A 1 71 ? 8.181 -6.172 0.045 1.00 94.88 71 ARG A N 1
ATOM 557 C CA . ARG A 1 71 ? 8.397 -7.509 -0.538 1.00 94.88 71 ARG A CA 1
ATOM 558 C C . ARG A 1 71 ? 8.501 -7.460 -2.061 1.00 94.88 71 ARG A C 1
ATOM 560 O O . ARG A 1 71 ? 9.447 -8.019 -2.617 1.00 94.88 71 ARG A O 1
ATOM 567 N N . LEU A 1 72 ? 7.584 -6.757 -2.723 1.00 95.19 72 LEU A N 1
ATOM 568 C CA . LEU A 1 72 ? 7.594 -6.594 -4.179 1.00 95.19 72 LEU A CA 1
ATOM 569 C C . LEU A 1 72 ? 8.857 -5.877 -4.659 1.00 95.19 72 LEU A C 1
ATOM 571 O O . LEU A 1 72 ? 9.525 -6.365 -5.565 1.00 95.19 72 LEU A O 1
ATOM 575 N N . ARG A 1 73 ? 9.251 -4.777 -4.006 1.00 93.50 73 ARG A N 1
ATOM 576 C CA . ARG A 1 73 ? 10.498 -4.053 -4.317 1.00 93.50 73 ARG A CA 1
ATOM 577 C C . ARG A 1 73 ? 11.724 -4.949 -4.209 1.00 93.50 73 ARG A C 1
ATOM 579 O O . ARG A 1 73 ? 12.602 -4.876 -5.061 1.00 93.50 73 ARG A O 1
ATOM 586 N N . THR A 1 74 ? 11.761 -5.823 -3.205 1.00 94.44 74 THR A N 1
ATOM 587 C CA . THR A 1 74 ? 12.844 -6.803 -3.057 1.00 94.44 74 THR A CA 1
ATOM 588 C C . THR A 1 74 ? 12.864 -7.791 -4.230 1.00 94.44 74 THR A C 1
ATOM 590 O O . THR A 1 74 ? 13.923 -8.046 -4.796 1.00 94.44 74 THR A O 1
ATOM 593 N N . GLY A 1 75 ? 11.702 -8.313 -4.639 1.00 94.81 75 GLY A N 1
ATOM 594 C CA . GLY A 1 75 ? 11.584 -9.260 -5.758 1.00 94.81 75 GLY A CA 1
ATOM 595 C C . GLY A 1 75 ? 11.756 -8.653 -7.160 1.00 94.81 75 GLY A C 1
ATOM 596 O O . GLY A 1 75 ? 11.934 -9.395 -8.130 1.00 94.81 75 GLY A O 1
ATOM 597 N N . LEU A 1 76 ? 11.699 -7.324 -7.272 1.00 95.44 76 LEU A N 1
ATOM 598 C CA . LEU A 1 76 ? 11.734 -6.561 -8.528 1.00 95.44 76 LEU A CA 1
ATOM 599 C C . LEU A 1 76 ? 12.923 -5.589 -8.600 1.00 95.44 76 LEU A C 1
ATOM 601 O O . LEU A 1 76 ? 12.955 -4.707 -9.458 1.00 95.44 76 LEU A O 1
ATOM 605 N N . ALA A 1 77 ? 13.906 -5.742 -7.707 1.00 93.88 77 ALA A N 1
ATOM 606 C CA . ALA A 1 77 ? 15.059 -4.848 -7.591 1.00 93.88 77 ALA A CA 1
ATOM 607 C C . ALA A 1 77 ? 15.922 -4.773 -8.870 1.00 93.88 77 ALA A C 1
ATOM 609 O O . ALA A 1 77 ? 16.696 -3.834 -9.044 1.00 93.88 77 ALA A O 1
ATOM 610 N N . ASP A 1 78 ? 15.792 -5.749 -9.770 1.00 95.00 78 ASP A N 1
ATOM 611 C CA . ASP A 1 78 ? 16.523 -5.864 -11.032 1.00 95.00 78 ASP A CA 1
ATOM 612 C C . ASP A 1 78 ? 15.853 -5.163 -12.228 1.00 95.00 78 ASP A C 1
ATOM 614 O O . ASP A 1 78 ? 16.503 -5.007 -13.260 1.00 95.00 78 ASP A O 1
ATOM 618 N N . LEU A 1 79 ? 14.599 -4.694 -12.119 1.00 91.62 79 LEU A N 1
ATOM 619 C CA . LEU A 1 79 ? 13.867 -4.067 -13.238 1.00 91.62 79 LEU A CA 1
ATOM 620 C C . LEU A 1 79 ? 14.384 -2.674 -13.647 1.00 91.62 79 LEU A C 1
ATOM 622 O O . LEU A 1 79 ? 13.902 -2.076 -14.610 1.00 91.62 79 LEU A O 1
ATOM 626 N N . GLY A 1 80 ? 15.409 -2.170 -12.961 1.00 90.19 80 GLY A N 1
ATOM 627 C CA . GLY A 1 80 ? 16.092 -0.942 -13.331 1.00 90.19 80 GLY A CA 1
ATOM 628 C C . GLY A 1 80 ? 15.273 0.331 -13.062 1.00 90.19 80 GLY A C 1
ATOM 629 O O . GLY A 1 80 ? 14.273 0.314 -12.350 1.00 90.19 80 GLY A O 1
ATOM 630 N N . PRO A 1 81 ? 15.725 1.479 -13.591 1.00 89.69 81 PRO A N 1
ATOM 631 C CA . PRO A 1 81 ? 15.246 2.804 -13.185 1.00 89.69 81 PRO A CA 1
ATOM 632 C C . PRO A 1 81 ? 13.899 3.219 -13.792 1.00 89.69 81 PRO A C 1
ATOM 634 O O . PRO A 1 81 ? 13.333 4.225 -13.368 1.00 89.69 81 PRO A O 1
ATOM 637 N N . ASP A 1 82 ? 13.414 2.494 -14.800 1.00 91.81 82 ASP A N 1
ATOM 638 C CA . ASP A 1 82 ? 12.131 2.774 -15.451 1.00 91.81 82 ASP A CA 1
ATOM 639 C C . ASP A 1 82 ? 10.962 2.084 -14.732 1.00 91.81 82 ASP A C 1
ATOM 641 O O . ASP A 1 82 ? 9.807 2.454 -14.938 1.00 91.81 82 ASP A O 1
ATOM 645 N N . PHE A 1 83 ? 11.249 1.148 -13.825 1.00 94.12 83 PHE A N 1
ATOM 646 C CA . PHE A 1 83 ? 10.245 0.517 -12.987 1.00 94.12 83 PHE A CA 1
ATOM 647 C C . PHE A 1 83 ? 10.073 1.253 -11.654 1.00 94.12 83 PHE A C 1
ATOM 649 O O 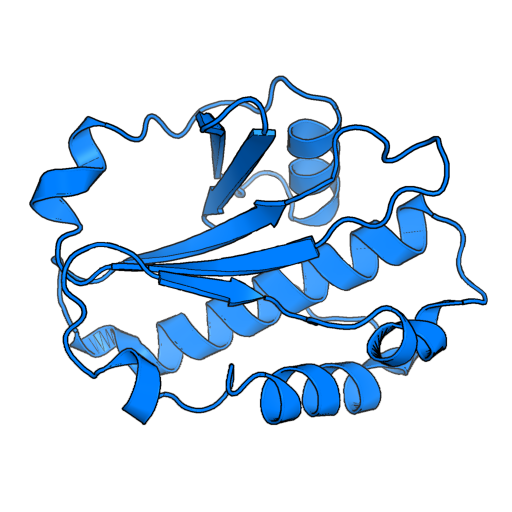. PHE A 1 83 ? 11.044 1.595 -10.973 1.00 94.12 83 PHE A O 1
ATOM 656 N N . ARG A 1 84 ? 8.822 1.462 -11.238 1.00 94.00 84 ARG A N 1
ATOM 657 C CA . ARG A 1 84 ? 8.493 1.976 -9.902 1.00 94.00 84 ARG A CA 1
ATOM 658 C C . ARG A 1 84 ? 7.234 1.306 -9.381 1.00 94.00 84 ARG A C 1
ATOM 660 O O . ARG A 1 84 ? 6.276 1.151 -10.127 1.00 94.00 84 ARG A O 1
ATOM 667 N N . CYS A 1 85 ? 7.240 0.981 -8.092 1.00 95.25 85 CYS A N 1
ATOM 668 C CA . CYS A 1 85 ? 6.046 0.653 -7.318 1.00 95.25 85 CYS A CA 1
ATOM 669 C C . CYS A 1 85 ? 5.882 1.673 -6.193 1.00 95.25 85 CYS A C 1
ATOM 671 O O . CYS A 1 85 ? 6.877 2.035 -5.557 1.00 95.25 85 CYS A O 1
ATOM 673 N N . LEU A 1 86 ? 4.652 2.086 -5.922 1.00 95.12 86 LEU A N 1
ATOM 674 C CA . LEU A 1 86 ? 4.257 2.950 -4.814 1.00 95.12 86 LEU A CA 1
ATOM 675 C C . LEU A 1 86 ? 3.053 2.325 -4.108 1.00 95.12 86 LEU A C 1
ATOM 677 O O . LEU A 1 86 ? 2.305 1.550 -4.704 1.00 95.12 86 LEU A O 1
ATOM 681 N N . LEU A 1 87 ? 2.859 2.682 -2.846 1.00 96.12 87 LEU A N 1
ATOM 682 C CA . LEU A 1 87 ? 1.611 2.404 -2.152 1.00 96.12 87 LEU A CA 1
ATOM 683 C C . LEU A 1 87 ? 0.671 3.562 -2.469 1.00 96.12 87 LEU A C 1
ATOM 685 O O . LEU A 1 87 ? 1.042 4.708 -2.252 1.00 96.12 87 LEU A O 1
ATOM 689 N N . VAL A 1 88 ? -0.524 3.296 -2.977 1.00 94.75 88 VAL A N 1
ATOM 690 C CA . VAL A 1 88 ? -1.556 4.323 -3.132 1.00 94.75 88 VAL A CA 1
ATOM 691 C C . VAL A 1 88 ? -2.692 4.038 -2.163 1.00 94.75 88 VAL A C 1
ATOM 693 O O . VAL A 1 88 ? -3.122 2.895 -2.026 1.00 94.75 88 VAL A O 1
ATOM 696 N N . LEU A 1 89 ? -3.158 5.061 -1.454 1.00 93.38 89 LEU A N 1
ATOM 697 C CA . LEU A 1 89 ? -4.352 4.969 -0.621 1.00 93.38 89 LEU A CA 1
ATOM 698 C C . LEU A 1 89 ? -5.532 5.560 -1.384 1.00 93.38 89 LEU A C 1
ATOM 700 O O . LEU A 1 89 ? -5.504 6.735 -1.760 1.00 93.38 89 LEU A O 1
ATOM 704 N N . LEU A 1 90 ? -6.547 4.727 -1.600 1.00 86.69 90 LEU A N 1
ATOM 705 C CA . LEU A 1 90 ? -7.820 5.087 -2.213 1.00 86.69 90 LEU A CA 1
ATOM 706 C C . LEU A 1 90 ? -8.902 5.225 -1.128 1.00 86.69 90 LEU A C 1
ATOM 708 O O . LEU A 1 90 ? -8.775 4.663 -0.035 1.00 86.69 90 LEU A O 1
ATOM 712 N N . ASP A 1 91 ? -9.960 5.977 -1.441 1.00 75.88 91 ASP A N 1
ATOM 713 C CA . ASP A 1 91 ? -11.206 6.088 -0.660 1.00 75.88 91 ASP A CA 1
ATOM 714 C C . ASP A 1 91 ? -11.061 6.547 0.810 1.00 75.88 91 ASP A C 1
ATOM 716 O O . ASP A 1 91 ? -11.957 6.359 1.632 1.00 75.88 91 ASP A O 1
ATOM 720 N N . GLY A 1 92 ? -9.947 7.194 1.169 1.00 64.81 92 GLY A N 1
ATOM 721 C CA . GLY A 1 92 ? -9.655 7.577 2.557 1.00 64.81 92 GLY A CA 1
ATOM 722 C C . GLY A 1 92 ? -10.120 8.976 2.984 1.00 64.81 92 GLY A C 1
ATOM 723 O O . GLY A 1 92 ? -9.778 9.410 4.081 1.00 64.81 92 GLY A O 1
ATOM 724 N N . GLU A 1 93 ? -10.909 9.684 2.168 1.00 65.88 93 GLU A N 1
ATOM 725 C CA . GLU A 1 93 ? -11.439 11.023 2.501 1.00 65.88 93 GLU A CA 1
ATOM 726 C C . GLU A 1 93 ? -12.376 11.021 3.726 1.00 65.88 93 GLU A C 1
ATOM 728 O O . GLU A 1 93 ? -12.664 12.071 4.293 1.00 65.88 93 GLU A O 1
ATOM 733 N N . ARG A 1 94 ? -12.832 9.838 4.165 1.00 70.00 94 ARG A N 1
ATOM 734 C CA . ARG A 1 94 ? -13.802 9.644 5.256 1.00 70.00 94 ARG A CA 1
ATOM 735 C C . ARG A 1 94 ? -13.275 8.728 6.364 1.00 70.00 94 ARG A C 1
ATOM 737 O O . ARG A 1 94 ? -14.022 7.910 6.899 1.00 70.00 94 ARG A O 1
ATOM 744 N N . LEU A 1 95 ? -11.990 8.853 6.707 1.00 76.75 95 LEU A N 1
ATOM 745 C CA . LEU A 1 95 ? -11.319 8.025 7.724 1.00 76.75 95 LEU A CA 1
ATOM 746 C C . LEU A 1 95 ? -12.078 7.973 9.069 1.00 76.75 95 LEU A C 1
ATOM 748 O O . LEU A 1 95 ? -12.082 6.941 9.741 1.00 76.75 95 LEU A O 1
ATOM 752 N N . ASP A 1 96 ? -12.743 9.070 9.439 1.00 74.94 96 ASP A N 1
ATOM 753 C CA . ASP A 1 96 ? -13.485 9.191 10.697 1.00 74.94 96 ASP A CA 1
ATOM 754 C C . ASP A 1 96 ? -14.988 8.836 10.575 1.00 74.94 96 ASP A C 1
ATOM 756 O O . ASP A 1 96 ? -15.677 8.763 11.589 1.00 74.94 96 ASP A O 1
ATOM 760 N N . GLU A 1 97 ? -15.509 8.551 9.372 1.00 75.94 97 GLU A N 1
ATOM 761 C CA . GLU A 1 97 ? -16.946 8.314 9.107 1.00 75.94 97 GLU A CA 1
ATOM 762 C C . GLU A 1 97 ? -17.239 6.882 8.615 1.00 75.94 97 GLU A C 1
ATOM 764 O O . GLU A 1 97 ? -17.958 6.675 7.638 1.00 75.94 97 GLU A O 1
ATOM 769 N N . ASP A 1 98 ? -16.643 5.879 9.267 1.00 70.81 98 ASP A N 1
ATOM 770 C CA . ASP A 1 98 ? -16.742 4.446 8.914 1.00 70.81 98 ASP A CA 1
ATOM 771 C C . ASP A 1 98 ? -16.210 4.072 7.517 1.00 70.81 98 ASP A C 1
ATOM 773 O O . ASP A 1 98 ? -16.330 2.918 7.093 1.00 70.81 98 ASP A O 1
ATOM 777 N N . GLY A 1 99 ? -15.559 5.015 6.827 1.00 75.69 99 GLY A N 1
ATOM 778 C CA . GLY A 1 99 ? -14.862 4.776 5.572 1.00 75.69 99 GLY A CA 1
ATOM 779 C C . GLY A 1 99 ? -13.676 3.833 5.762 1.00 75.69 99 GLY A C 1
ATOM 780 O O . GLY A 1 99 ? -12.897 3.961 6.710 1.00 75.69 99 GLY A O 1
ATOM 781 N N . LEU A 1 100 ? -13.532 2.873 4.850 1.00 83.62 100 LEU A N 1
ATOM 782 C CA . LEU A 1 100 ? -12.352 2.023 4.783 1.00 83.62 100 LEU A CA 1
ATOM 783 C C . LEU A 1 100 ? -11.382 2.597 3.761 1.00 83.62 100 LEU A C 1
ATOM 785 O O . LEU A 1 100 ? -11.756 2.859 2.623 1.00 83.62 100 LEU A O 1
ATOM 789 N N . VAL A 1 101 ? -10.125 2.739 4.170 1.00 91.12 101 VAL A N 1
ATOM 790 C CA . VAL A 1 101 ? -9.040 2.983 3.223 1.00 91.12 101 VAL A CA 1
ATOM 791 C C . VAL A 1 101 ? -8.835 1.732 2.375 1.00 91.12 101 VAL A C 1
ATOM 793 O O . VAL A 1 101 ? -8.847 0.612 2.899 1.00 91.12 101 VAL A O 1
ATOM 796 N N . THR A 1 102 ? -8.606 1.915 1.081 1.00 93.25 102 THR A N 1
ATOM 797 C CA . THR A 1 102 ? -8.238 0.831 0.166 1.00 93.25 102 THR A CA 1
ATOM 798 C C . THR A 1 102 ? -6.795 1.053 -0.279 1.00 93.25 102 THR A C 1
ATOM 800 O O . THR A 1 102 ? -6.551 1.826 -1.207 1.00 93.25 102 THR A O 1
ATOM 803 N N . PRO A 1 103 ? -5.803 0.443 0.397 1.00 95.75 103 PRO A N 1
ATOM 804 C CA . PRO A 1 103 ? -4.430 0.476 -0.078 1.00 95.75 103 PRO A CA 1
ATOM 805 C C . PRO A 1 103 ? -4.308 -0.349 -1.360 1.00 95.75 103 PRO A C 1
ATOM 807 O O . PRO A 1 103 ? -4.869 -1.440 -1.446 1.00 95.75 103 PRO A O 1
ATOM 810 N N . ALA A 1 104 ? -3.542 0.137 -2.327 1.00 96.81 104 ALA A N 1
ATOM 811 C CA . ALA A 1 104 ? -3.220 -0.569 -3.559 1.00 96.81 104 ALA A CA 1
ATOM 812 C C . ALA A 1 104 ? -1.737 -0.411 -3.904 1.00 96.81 104 ALA A C 1
ATOM 814 O O . ALA A 1 104 ? -1.091 0.568 -3.523 1.00 96.81 104 ALA A O 1
ATOM 815 N N . ILE A 1 105 ? -1.189 -1.375 -4.640 1.00 97.19 105 ILE A N 1
ATOM 816 C CA . ILE A 1 105 ? 0.134 -1.254 -5.243 1.00 97.19 105 ILE A CA 1
ATOM 817 C C . ILE A 1 105 ? -0.036 -0.607 -6.608 1.00 97.19 105 ILE A C 1
ATOM 819 O O . ILE A 1 105 ? -0.525 -1.227 -7.550 1.00 97.19 105 ILE A O 1
ATOM 823 N N . TRP A 1 106 ? 0.388 0.647 -6.696 1.00 95.44 106 TRP A N 1
ATOM 824 C CA . TRP A 1 106 ? 0.512 1.355 -7.957 1.00 95.44 106 TRP A CA 1
ATOM 825 C C . TRP A 1 106 ? 1.864 1.023 -8.576 1.00 95.44 106 TRP A C 1
ATOM 827 O O . TRP A 1 106 ? 2.886 1.130 -7.890 1.00 95.44 106 TRP A O 1
ATOM 837 N N . TYR A 1 107 ? 1.914 0.659 -9.855 1.00 95.88 10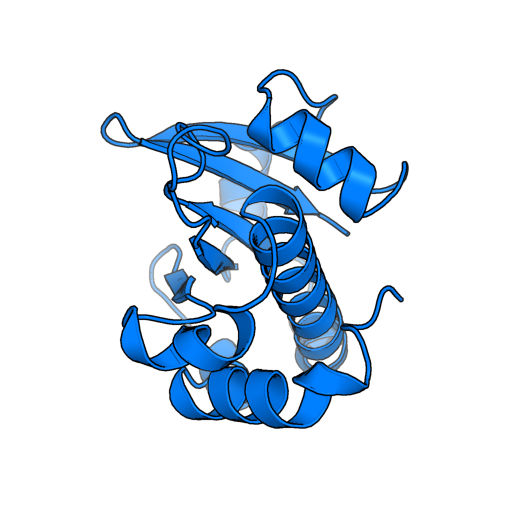7 TYR A N 1
ATOM 838 C CA . TYR A 1 107 ? 3.188 0.431 -10.532 1.00 95.88 107 TYR A CA 1
ATOM 839 C C . TYR A 1 107 ? 3.211 0.885 -11.989 1.00 95.88 107 TYR A C 1
ATOM 841 O O . TYR A 1 107 ? 2.188 1.065 -12.645 1.00 95.88 107 TYR A O 1
ATOM 849 N N . THR A 1 108 ? 4.426 1.090 -12.496 1.00 95.00 108 THR A N 1
ATOM 850 C CA . THR A 1 108 ? 4.692 1.477 -13.883 1.00 95.00 108 THR A CA 1
ATOM 851 C C . THR A 1 108 ? 6.052 0.963 -14.349 1.00 95.00 108 THR A C 1
ATOM 853 O O . THR A 1 108 ? 6.972 0.820 -13.544 1.00 95.00 108 THR A O 1
ATOM 856 N N . HIS A 1 109 ? 6.188 0.755 -15.662 1.00 94.44 109 HIS A N 1
ATOM 857 C CA . HIS A 1 109 ? 7.460 0.510 -16.363 1.00 94.44 109 HIS A CA 1
ATOM 858 C C . HIS A 1 109 ? 7.954 1.752 -17.132 1.00 94.44 109 HIS A C 1
ATOM 860 O O . HIS A 1 109 ? 8.823 1.650 -17.994 1.00 94.44 109 HIS A O 1
ATOM 866 N N . ARG A 1 110 ? 7.373 2.931 -16.859 1.00 92.62 110 ARG A N 1
ATOM 867 C CA . ARG A 1 110 ? 7.690 4.213 -17.519 1.00 92.62 110 ARG A CA 1
ATOM 868 C C . ARG A 1 110 ? 7.999 5.319 -16.508 1.00 92.62 110 ARG A C 1
ATOM 870 O O . ARG A 1 110 ? 7.659 6.487 -16.705 1.00 92.62 110 ARG A O 1
ATOM 877 N N . TRP A 1 111 ? 8.646 4.964 -15.398 1.00 91.38 111 TRP A N 1
ATOM 878 C CA . TRP A 1 111 ? 8.881 5.864 -14.268 1.00 91.38 111 TRP A CA 1
ATOM 879 C C . TRP A 1 111 ? 9.614 7.148 -14.654 1.00 91.38 111 TRP A C 1
ATOM 881 O O . TRP A 1 111 ? 9.230 8.224 -14.206 1.00 91.38 111 TRP A O 1
ATOM 891 N N . ARG A 1 112 ? 10.630 7.094 -15.522 1.00 89.50 112 ARG A N 1
ATOM 892 C CA . ARG A 1 112 ? 11.342 8.312 -15.948 1.00 89.50 112 ARG A CA 1
ATOM 893 C C . ARG A 1 112 ? 10.444 9.318 -16.662 1.00 89.50 112 ARG A C 1
ATOM 895 O O . ARG A 1 112 ? 10.651 10.518 -16.518 1.00 89.50 112 ARG A O 1
ATOM 902 N N . GLU A 1 113 ? 9.444 8.845 -17.397 1.00 88.44 113 GLU A N 1
ATOM 903 C CA . GLU A 1 113 ? 8.494 9.704 -18.106 1.00 88.44 113 GLU A CA 1
ATOM 904 C C . GLU A 1 113 ? 7.448 10.304 -17.156 1.00 88.44 113 GLU A C 1
ATOM 906 O O . GLU A 1 113 ? 7.003 11.438 -17.348 1.00 88.44 113 GLU A O 1
ATOM 911 N N . LEU A 1 114 ? 7.065 9.549 -16.122 1.00 85.62 114 LEU A N 1
ATOM 912 C CA . LEU A 1 114 ? 6.010 9.918 -15.176 1.00 85.62 114 LEU A CA 1
ATOM 913 C C . LEU A 1 114 ? 6.525 10.693 -13.955 1.00 85.62 114 LEU A C 1
ATOM 915 O O . LEU A 1 114 ? 5.828 11.573 -13.455 1.00 85.62 114 LEU A O 1
ATOM 919 N N . SER A 1 115 ? 7.749 10.424 -13.501 1.00 81.62 115 SER A N 1
ATOM 920 C CA . SER A 1 115 ? 8.326 10.994 -12.276 1.00 81.62 115 SER A CA 1
ATOM 921 C C . SER A 1 115 ? 8.375 12.525 -12.228 1.00 81.62 115 SER A C 1
ATOM 923 O O . SER A 1 115 ? 8.125 13.057 -11.150 1.00 81.62 115 SER A O 1
ATOM 925 N N . PRO A 1 116 ? 8.569 13.283 -13.332 1.00 80.44 116 PRO A N 1
ATOM 926 C CA . PRO A 1 116 ? 8.515 14.748 -13.273 1.00 80.44 116 PRO A CA 1
ATOM 927 C C . PRO A 1 116 ? 7.139 15.306 -12.874 1.00 80.44 116 PRO A C 1
ATOM 929 O O . PRO A 1 116 ? 7.026 16.490 -12.548 1.00 80.44 116 PRO A O 1
ATOM 932 N N . ARG A 1 117 ? 6.087 14.478 -12.942 1.00 77.75 117 ARG A N 1
ATOM 933 C CA . ARG A 1 117 ? 4.707 14.847 -12.606 1.00 77.75 117 ARG A CA 1
ATOM 934 C C . ARG A 1 117 ? 4.342 14.559 -11.149 1.00 77.75 117 ARG A C 1
ATOM 936 O O . ARG A 1 117 ? 3.353 15.114 -10.693 1.00 77.75 117 ARG A O 1
ATOM 943 N N . LEU A 1 118 ? 5.119 13.733 -10.444 1.00 77.12 118 LEU A N 1
ATOM 944 C CA . LEU A 1 118 ? 4.901 13.388 -9.038 1.00 77.12 118 LEU A CA 1
ATOM 945 C C . LEU A 1 118 ? 5.877 14.175 -8.162 1.00 77.12 118 LEU A C 1
ATOM 947 O O . LEU A 1 118 ? 7.093 14.079 -8.326 1.00 77.12 118 LEU A O 1
ATOM 951 N N . ARG A 1 119 ? 5.352 14.968 -7.229 1.00 79.56 119 ARG A N 1
ATOM 952 C CA . ARG A 1 119 ? 6.129 15.847 -6.349 1.00 79.56 119 ARG A CA 1
ATOM 953 C C . ARG A 1 119 ? 5.988 15.451 -4.886 1.00 79.56 119 ARG A C 1
ATOM 955 O O . ARG A 1 119 ? 5.447 16.205 -4.087 1.00 79.56 119 ARG A O 1
ATOM 962 N N . LEU A 1 120 ? 6.580 14.310 -4.539 1.00 76.56 120 LEU A N 1
ATOM 963 C CA . LEU A 1 120 ? 6.672 13.845 -3.155 1.00 76.56 120 LEU A CA 1
ATOM 964 C C . LEU A 1 120 ? 7.113 14.979 -2.209 1.00 76.56 120 LEU A C 1
ATOM 966 O O . LEU A 1 120 ? 8.139 15.632 -2.423 1.00 76.56 120 LEU A O 1
ATOM 970 N N . GLY A 1 121 ? 6.318 15.216 -1.173 1.00 74.94 121 GLY A N 1
ATOM 971 C CA . GLY A 1 121 ? 6.464 16.318 -0.237 1.00 74.94 121 GLY A CA 1
ATOM 972 C C . GLY A 1 121 ? 5.833 16.004 1.123 1.00 74.94 121 GLY A C 1
ATOM 973 O O . GLY A 1 121 ? 5.494 14.858 1.413 1.00 74.94 121 GLY A O 1
ATOM 974 N N . PRO A 1 122 ? 5.709 17.011 2.003 1.00 71.88 122 PRO A N 1
ATOM 975 C CA . PRO A 1 122 ? 5.098 16.815 3.310 1.00 71.88 122 PRO A CA 1
ATOM 976 C C . PRO A 1 122 ? 3.592 16.559 3.183 1.00 71.88 122 PRO A C 1
ATOM 978 O O . PRO A 1 122 ? 2.918 17.218 2.388 1.00 71.88 122 PRO A O 1
ATOM 981 N N . ALA A 1 123 ? 3.076 15.661 4.023 1.00 81.25 123 ALA A N 1
ATOM 982 C CA . ALA A 1 123 ? 1.659 15.327 4.117 1.00 81.25 123 ALA A CA 1
ATOM 983 C C . ALA A 1 123 ? 0.784 16.544 4.481 1.00 81.25 123 ALA A C 1
ATOM 985 O O . ALA A 1 123 ? 1.070 17.272 5.435 1.00 81.25 123 ALA A O 1
ATOM 986 N N . ARG A 1 124 ? -0.306 16.749 3.738 1.00 83.81 124 ARG A N 1
ATOM 987 C CA . ARG A 1 124 ? -1.241 17.878 3.861 1.00 83.81 124 ARG A CA 1
ATOM 988 C C . ARG A 1 124 ? -2.641 17.410 4.261 1.00 83.81 124 ARG A C 1
ATOM 990 O O . ARG A 1 124 ? -3.183 17.943 5.236 1.00 83.81 124 ARG A O 1
ATOM 997 N N . SER A 1 125 ? -3.217 16.421 3.573 1.00 85.69 125 SER A N 1
ATOM 998 C CA . SER A 1 125 ? -4.520 15.851 3.958 1.00 85.69 125 SER A CA 1
ATOM 999 C C . SER A 1 125 ? -4.447 15.062 5.263 1.00 85.69 125 SER A C 1
ATOM 1001 O O . SER A 1 125 ? -3.378 14.630 5.700 1.00 85.69 125 SER A O 1
ATOM 1003 N N . ASP A 1 126 ? -5.606 14.867 5.896 1.00 87.12 126 ASP A N 1
ATOM 1004 C CA . ASP A 1 126 ? -5.718 14.034 7.097 1.00 87.12 126 ASP A CA 1
ATOM 1005 C C . ASP A 1 126 ? -5.302 12.586 6.817 1.00 87.12 126 ASP A C 1
ATOM 1007 O O . ASP A 1 126 ? -4.595 11.994 7.629 1.00 87.12 126 ASP A O 1
ATOM 1011 N N . LEU A 1 127 ? -5.651 12.044 5.643 1.00 88.38 127 LEU A N 1
ATOM 1012 C CA . LEU A 1 127 ? -5.237 10.703 5.231 1.00 88.38 127 LEU A CA 1
ATOM 1013 C C . LEU A 1 127 ? -3.718 10.605 5.057 1.00 88.38 127 LEU A C 1
ATOM 1015 O O . LEU A 1 127 ? -3.109 9.665 5.561 1.00 88.38 127 LEU A O 1
ATOM 1019 N N . ALA A 1 128 ? -3.099 11.578 4.383 1.00 89.12 128 ALA A N 1
ATOM 1020 C CA . ALA A 1 128 ? -1.650 11.627 4.212 1.00 89.12 128 ALA A CA 1
ATOM 1021 C C . ALA A 1 128 ? -0.919 11.740 5.557 1.00 89.12 128 ALA A C 1
ATOM 1023 O O . ALA A 1 128 ? 0.062 11.033 5.790 1.00 89.12 128 ALA A O 1
ATOM 1024 N N . ARG A 1 129 ? -1.408 12.603 6.460 1.00 89.94 129 ARG A N 1
ATOM 1025 C CA . ARG A 1 129 ? -0.829 12.775 7.801 1.00 89.94 129 ARG A CA 1
ATOM 1026 C C . ARG A 1 129 ? -0.968 11.500 8.621 1.00 89.94 129 ARG A C 1
ATOM 1028 O O . ARG A 1 129 ? 0.013 11.046 9.195 1.00 89.94 129 ARG A O 1
ATOM 1035 N N . PHE A 1 130 ? -2.144 10.881 8.599 1.00 91.50 130 PHE A N 1
ATOM 1036 C CA . PHE A 1 130 ? -2.379 9.609 9.268 1.00 91.50 130 PHE A CA 1
ATOM 1037 C C . PHE A 1 130 ? -1.489 8.486 8.717 1.00 91.50 130 PHE A C 1
ATOM 1039 O O . PHE A 1 130 ? -0.909 7.722 9.482 1.00 91.50 130 PHE A O 1
ATOM 1046 N N . ALA A 1 131 ? -1.327 8.396 7.397 1.00 91.88 131 ALA A N 1
ATOM 1047 C CA . ALA A 1 131 ? -0.447 7.404 6.794 1.00 91.88 131 ALA A CA 1
ATOM 1048 C C . ALA A 1 131 ? 1.022 7.625 7.185 1.00 91.88 131 ALA A C 1
ATOM 1050 O O . ALA A 1 131 ? 1.706 6.661 7.516 1.00 91.88 131 ALA A O 1
ATOM 1051 N N . ALA A 1 132 ? 1.491 8.876 7.223 1.00 90.38 132 ALA A N 1
ATOM 1052 C CA . ALA A 1 132 ? 2.829 9.211 7.711 1.00 90.38 132 ALA A CA 1
ATOM 1053 C C . ALA A 1 132 ? 3.003 8.896 9.212 1.00 90.38 132 ALA A C 1
ATOM 1055 O O . ALA A 1 132 ? 4.056 8.414 9.619 1.00 90.38 132 ALA A O 1
ATOM 1056 N N . GLU A 1 13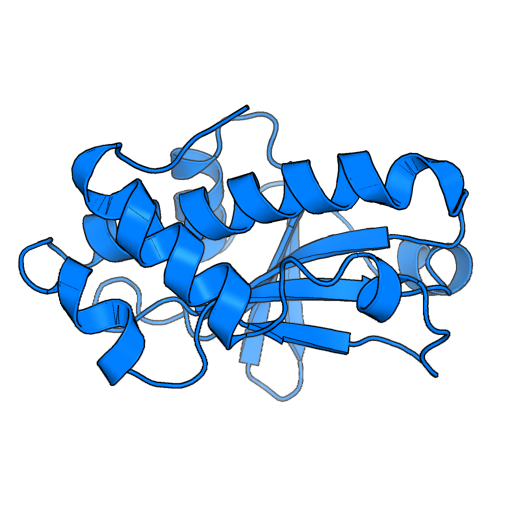3 ? 1.972 9.090 10.041 1.00 92.56 133 GLU A N 1
ATOM 1057 C CA . GLU A 1 133 ? 1.983 8.665 11.451 1.00 92.56 133 GLU A CA 1
ATOM 1058 C C . GLU A 1 133 ? 2.121 7.141 11.591 1.00 92.56 133 GLU A C 1
ATOM 1060 O O . GLU A 1 133 ? 2.876 6.664 12.436 1.00 92.56 133 GLU A O 1
ATOM 1065 N N . VAL A 1 134 ? 1.417 6.374 10.751 1.00 94.19 134 VAL A N 1
ATOM 1066 C CA . VAL A 1 134 ? 1.457 4.901 10.747 1.00 94.19 134 VAL A CA 1
ATOM 1067 C C . VAL A 1 134 ? 2.793 4.369 10.219 1.00 94.19 134 VAL A C 1
ATOM 1069 O O . VAL A 1 134 ? 3.317 3.387 10.743 1.00 94.19 134 VAL A O 1
ATOM 1072 N N . LEU A 1 135 ? 3.330 4.991 9.168 1.00 92.88 135 LEU A N 1
ATOM 1073 C CA . LEU A 1 135 ? 4.502 4.505 8.433 1.00 92.88 135 LEU A CA 1
ATOM 1074 C C . LEU A 1 135 ? 5.827 5.102 8.922 1.00 92.88 135 LEU A C 1
ATOM 1076 O O . LEU A 1 135 ? 6.896 4.607 8.572 1.00 92.88 135 LEU A O 1
ATOM 1080 N N . GLY A 1 136 ? 5.766 6.125 9.768 1.00 89.31 136 GLY A N 1
ATOM 1081 C CA . GLY A 1 136 ? 6.933 6.796 10.312 1.00 89.31 136 GLY A CA 1
ATOM 1082 C C . GLY A 1 136 ? 7.451 7.947 9.439 1.00 89.31 136 GLY A C 1
ATOM 1083 O O . GLY A 1 136 ? 6.954 8.205 8.342 1.00 89.31 136 GLY A O 1
ATOM 1084 N N . PRO A 1 137 ? 8.470 8.667 9.941 1.00 78.06 137 PRO A N 1
ATOM 1085 C CA . PRO A 1 137 ? 8.904 9.954 9.391 1.00 78.06 137 PRO A CA 1
ATOM 1086 C C . PRO A 1 137 ? 9.581 9.870 8.016 1.00 78.06 137 PRO A C 1
ATOM 1088 O O . PRO A 1 137 ? 9.706 10.895 7.351 1.00 78.06 137 PRO A O 1
ATOM 1091 N N . ASP A 1 138 ? 10.016 8.680 7.597 1.00 81.00 138 ASP A N 1
ATOM 1092 C CA . ASP A 1 138 ? 10.697 8.471 6.314 1.00 81.00 138 ASP A CA 1
ATOM 1093 C C . ASP A 1 138 ? 9.716 8.285 5.143 1.00 81.00 138 ASP A C 1
ATOM 1095 O O . ASP A 1 138 ? 10.133 8.299 3.985 1.00 81.00 138 ASP A O 1
ATOM 1099 N N . ALA A 1 139 ? 8.416 8.131 5.425 1.00 84.81 139 ALA A N 1
ATOM 1100 C CA . ALA A 1 139 ? 7.397 7.991 4.395 1.00 84.81 139 ALA A CA 1
ATOM 1101 C C . ALA A 1 139 ? 7.230 9.307 3.620 1.00 84.81 139 ALA A C 1
ATOM 1103 O O . ALA A 1 139 ? 6.815 10.331 4.170 1.00 84.81 139 ALA A O 1
ATOM 1104 N N . LEU A 1 140 ? 7.522 9.274 2.320 1.00 84.69 140 LEU A N 1
ATOM 1105 C CA . LEU A 1 140 ? 7.295 10.408 1.430 1.00 84.69 140 LEU A CA 1
ATOM 1106 C C . LEU A 1 140 ? 5.908 10.305 0.808 1.00 84.69 140 LEU A C 1
ATOM 1108 O O . LEU A 1 140 ? 5.503 9.224 0.381 1.00 84.69 140 LEU A O 1
ATOM 1112 N N . VAL A 1 141 ? 5.199 11.433 0.720 1.00 86.19 141 VAL A N 1
ATOM 1113 C CA . VAL A 1 141 ? 3.800 11.454 0.287 1.00 86.19 141 VAL A CA 1
ATOM 1114 C C . VAL A 1 141 ? 3.589 12.425 -0.871 1.00 86.19 141 VAL A C 1
ATOM 1116 O O . VAL A 1 141 ? 4.076 13.549 -0.842 1.00 86.19 141 VAL A O 1
ATOM 1119 N N . GLU A 1 142 ? 2.843 12.007 -1.889 1.00 86.06 142 GLU A N 1
ATOM 1120 C CA . GLU A 1 142 ? 2.283 12.889 -2.914 1.00 86.06 142 GLU A CA 1
ATOM 1121 C C . GLU A 1 142 ? 0.766 12.766 -2.900 1.00 86.06 142 GLU A C 1
ATOM 1123 O O . GLU A 1 142 ? 0.213 11.667 -2.869 1.00 86.06 142 GLU A O 1
ATOM 1128 N N . GLU A 1 143 ? 0.092 13.906 -2.961 1.00 84.69 143 GLU A N 1
ATOM 1129 C CA . GLU A 1 143 ? -1.363 13.966 -2.974 1.00 84.69 143 GLU A CA 1
ATOM 1130 C C . GLU A 1 143 ? -1.832 14.474 -4.329 1.00 84.69 143 GLU A C 1
ATOM 1132 O O . GLU A 1 143 ? -1.416 15.540 -4.783 1.00 84.69 143 GLU A O 1
ATOM 1137 N N . ALA A 1 144 ? -2.722 13.726 -4.973 1.00 83.81 144 ALA A N 1
ATOM 1138 C CA . ALA A 1 144 ? -3.303 14.123 -6.245 1.00 83.81 144 ALA A CA 1
ATOM 1139 C C . ALA A 1 144 ? -4.808 13.887 -6.238 1.00 83.81 144 ALA A C 1
ATOM 1141 O O . ALA A 1 144 ? -5.289 12.913 -5.669 1.00 83.81 144 ALA A O 1
ATOM 1142 N N . VAL A 1 145 ? -5.547 14.745 -6.933 1.00 76.25 145 VAL A N 1
ATOM 1143 C CA . VAL A 1 145 ? -6.960 14.502 -7.233 1.00 76.25 145 VAL A CA 1
ATOM 1144 C C . VAL A 1 145 ? -7.037 14.015 -8.671 1.00 76.25 145 VAL A C 1
ATOM 1146 O O . VAL A 1 145 ? -6.650 14.735 -9.590 1.00 76.25 145 VAL A O 1
ATOM 1149 N N . THR A 1 146 ? -7.499 12.783 -8.867 1.00 71.00 146 THR A N 1
ATOM 1150 C CA . THR A 1 146 ? -7.689 12.179 -10.196 1.00 71.00 146 THR A CA 1
ATOM 1151 C C . THR A 1 146 ? -9.157 11.814 -10.334 1.00 71.00 146 THR A C 1
ATOM 1153 O O . THR A 1 146 ? -9.691 11.136 -9.465 1.00 71.00 146 THR A O 1
ATOM 1156 N N . ASP A 1 147 ? -9.827 12.323 -11.369 1.00 72.31 147 ASP A N 1
ATOM 1157 C CA . ASP A 1 147 ? -11.262 12.097 -11.611 1.00 72.31 147 ASP A CA 1
ATOM 1158 C C . ASP A 1 147 ? -12.171 12.434 -10.412 1.00 72.31 147 ASP A C 1
ATOM 1160 O O . ASP A 1 147 ? -13.214 11.824 -10.195 1.00 72.31 147 ASP A O 1
ATOM 1164 N N . GLY A 1 148 ? -11.771 13.436 -9.621 1.00 68.94 148 GLY A N 1
ATOM 1165 C CA . GLY A 1 148 ? -12.491 13.857 -8.416 1.00 68.94 148 GLY A CA 1
ATOM 1166 C C . GLY A 1 148 ? -12.226 12.999 -7.176 1.00 68.94 148 GLY A C 1
ATOM 1167 O O . GLY A 1 148 ? -12.825 13.271 -6.144 1.00 68.94 148 GLY A O 1
ATOM 1168 N N . ILE A 1 149 ? -11.328 12.012 -7.256 1.00 72.06 149 ILE A N 1
ATOM 1169 C CA . ILE A 1 149 ? -10.942 11.136 -6.145 1.00 72.06 149 ILE A CA 1
ATOM 1170 C C . ILE A 1 149 ? -9.574 11.568 -5.614 1.00 72.06 149 ILE A C 1
ATOM 1172 O O . ILE A 1 149 ? -8.589 11.601 -6.365 1.00 72.06 149 ILE A O 1
ATOM 1176 N N . GLY A 1 150 ? -9.499 11.891 -4.320 1.00 77.00 150 GLY A N 1
ATOM 1177 C CA . GLY A 1 150 ? -8.242 12.107 -3.617 1.00 77.00 150 GLY A CA 1
ATOM 1178 C C . GLY A 1 150 ? -7.414 10.824 -3.529 1.00 77.00 150 GLY A C 1
ATOM 1179 O O . GLY A 1 150 ? -7.881 9.786 -3.064 1.00 77.00 150 GLY A O 1
ATOM 1180 N N . ARG A 1 151 ? -6.162 10.899 -3.978 1.00 86.50 151 ARG A N 1
ATOM 1181 C CA . ARG A 1 151 ? -5.179 9.815 -3.951 1.00 86.50 151 ARG A CA 1
ATOM 1182 C C . ARG A 1 151 ? -3.958 10.253 -3.168 1.00 86.50 151 ARG A C 1
ATOM 1184 O O . ARG A 1 151 ? -3.461 11.364 -3.357 1.00 86.50 151 ARG A O 1
ATOM 1191 N N . VAL A 1 152 ? -3.454 9.348 -2.339 1.00 88.56 152 VAL A N 1
ATOM 1192 C CA . VAL A 1 152 ? -2.225 9.543 -1.568 1.00 88.56 152 VAL A CA 1
ATOM 1193 C C . VAL A 1 152 ? -1.222 8.491 -2.017 1.00 88.56 152 VAL A C 1
ATOM 1195 O O . VAL A 1 152 ? -1.381 7.317 -1.695 1.00 88.56 152 VAL A O 1
ATOM 1198 N N . TYR A 1 153 ? -0.215 8.902 -2.782 1.00 90.25 153 TYR A N 1
ATOM 1199 C CA . TYR A 1 153 ? 0.902 8.053 -3.185 1.00 90.25 153 TYR A CA 1
ATOM 1200 C C . TYR A 1 153 ? 1.983 8.114 -2.117 1.00 90.25 153 TYR A C 1
ATOM 1202 O O . TYR A 1 153 ? 2.381 9.198 -1.697 1.00 90.25 153 TYR A O 1
ATOM 1210 N N . ILE A 1 154 ? 2.465 6.956 -1.695 1.00 90.00 154 ILE A N 1
ATOM 1211 C CA . ILE A 1 154 ? 3.393 6.806 -0.588 1.00 90.00 154 ILE A CA 1
ATOM 1212 C C . ILE A 1 154 ? 4.590 5.988 -1.046 1.00 90.00 154 ILE A C 1
ATOM 1214 O O . ILE A 1 154 ? 4.468 4.920 -1.658 1.00 90.00 154 ILE A O 1
ATOM 1218 N N . ASP A 1 155 ? 5.757 6.513 -0.713 1.00 89.50 155 ASP A N 1
ATOM 1219 C CA . ASP A 1 155 ? 7.046 5.874 -0.887 1.00 89.50 155 ASP A CA 1
ATOM 1220 C C . ASP A 1 155 ? 7.647 5.588 0.496 1.00 89.50 155 ASP A C 1
ATOM 1222 O O . ASP A 1 155 ? 7.819 6.516 1.288 1.00 89.50 155 ASP A O 1
ATOM 1226 N N . VAL A 1 156 ? 7.910 4.308 0.787 1.00 83.50 156 VAL A N 1
ATOM 1227 C CA . VAL A 1 156 ? 8.414 3.789 2.078 1.00 83.50 156 VAL A CA 1
ATOM 1228 C C . VAL A 1 156 ? 9.703 2.995 1.933 1.00 83.50 156 VAL A C 1
ATOM 1230 O O . VAL A 1 156 ? 9.920 2.397 0.847 1.00 83.50 156 VAL A O 1
#